Protein AF-A0A9P0L5I3-F1 (afdb_monomer_lite)

pLDDT: mean 86.25, std 12.91, range [35.81, 94.81]

Structure (mmCIF, N/CA/C/O backbone):
data_AF-A0A9P0L5I3-F1
#
_entry.id   AF-A0A9P0L5I3-F1
#
loop_
_atom_site.group_PDB
_atom_site.id
_atom_site.type_symbol
_atom_site.label_atom_id
_atom_site.label_alt_id
_atom_site.label_comp_id
_atom_site.label_asym_id
_atom_site.l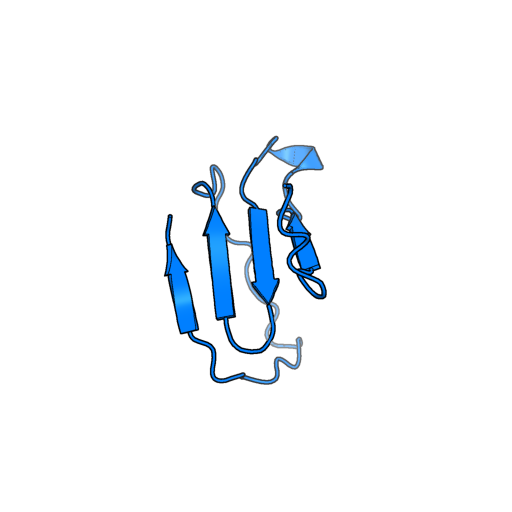abel_entity_id
_atom_site.label_seq_id
_atom_site.pdbx_PDB_ins_code
_atom_site.Cartn_x
_atom_site.Cartn_y
_atom_site.Cartn_z
_atom_site.occupancy
_atom_site.B_iso_or_equiv
_atom_site.auth_seq_id
_atom_site.auth_comp_id
_atom_site.auth_asym_id
_atom_site.auth_atom_id
_atom_site.pdbx_PDB_model_num
ATOM 1 N N . MET A 1 1 ? -19.105 21.813 -3.817 1.00 35.81 1 MET A N 1
ATOM 2 C CA . MET A 1 1 ? -18.938 21.244 -2.463 1.00 35.81 1 MET A CA 1
ATOM 3 C C . MET A 1 1 ? -18.069 20.002 -2.576 1.00 35.81 1 MET A C 1
ATOM 5 O O . MET A 1 1 ? -18.537 18.981 -3.059 1.00 35.81 1 MET A O 1
ATOM 9 N N . VAL A 1 2 ? -16.779 20.109 -2.255 1.00 46.19 2 VAL A N 1
ATOM 10 C CA . VAL A 1 2 ? -15.880 18.948 -2.237 1.00 46.19 2 VAL A CA 1
ATOM 11 C C . VAL A 1 2 ? -16.041 18.316 -0.864 1.00 46.19 2 VAL A C 1
ATOM 13 O O . VAL A 1 2 ? -15.614 18.903 0.123 1.00 46.19 2 VAL A O 1
ATOM 16 N N . LEU A 1 3 ? -16.698 17.158 -0.788 1.00 51.09 3 LEU A N 1
ATOM 17 C CA . LEU A 1 3 ? -16.707 16.352 0.429 1.00 51.09 3 LEU A CA 1
ATOM 18 C C . LEU A 1 3 ? -15.260 15.898 0.672 1.00 51.09 3 LEU A C 1
ATOM 20 O O . LEU A 1 3 ? -14.762 14.954 0.051 1.00 51.09 3 LEU A O 1
ATOM 24 N N . GLN A 1 4 ? -14.535 16.644 1.504 1.00 53.06 4 GLN A N 1
ATOM 25 C CA . GLN A 1 4 ? -13.287 16.187 2.094 1.00 53.06 4 GLN A CA 1
ATOM 26 C C . GLN A 1 4 ? -13.652 14.978 2.953 1.00 53.06 4 GLN A C 1
ATOM 28 O O . GLN A 1 4 ? -14.172 15.129 4.045 1.00 53.06 4 GLN A O 1
ATOM 33 N N . ASP A 1 5 ? -13.441 13.767 2.437 1.00 58.50 5 ASP A N 1
ATOM 34 C CA . ASP A 1 5 ? -13.422 12.549 3.251 1.00 58.50 5 ASP A CA 1
ATOM 35 C C . ASP A 1 5 ? -12.348 12.743 4.336 1.00 58.50 5 ASP A C 1
ATOM 37 O O . ASP A 1 5 ? -11.152 12.589 4.071 1.00 58.50 5 ASP A O 1
ATOM 41 N N . GLU A 1 6 ? -12.768 13.167 5.528 1.00 61.50 6 GLU A N 1
ATOM 42 C CA . GLU A 1 6 ? -11.915 13.821 6.531 1.00 61.50 6 GLU A CA 1
ATOM 43 C C . GLU A 1 6 ? -10.795 12.928 7.094 1.00 61.50 6 GLU A C 1
ATOM 45 O O . GLU A 1 6 ? -9.912 13.420 7.790 1.00 61.50 6 GLU A O 1
ATOM 50 N N . LYS A 1 7 ? -10.766 11.621 6.785 1.00 68.06 7 LYS A N 1
ATOM 51 C CA . LYS A 1 7 ? -9.712 10.686 7.235 1.00 68.06 7 LYS A CA 1
ATOM 52 C C . LYS A 1 7 ? -9.377 9.600 6.207 1.00 68.06 7 LYS A C 1
ATOM 54 O O . LYS A 1 7 ? -9.297 8.421 6.554 1.00 68.06 7 LYS A O 1
ATOM 59 N N . LYS A 1 8 ? -9.203 9.968 4.933 1.00 83.56 8 LYS A N 1
ATOM 60 C CA . LYS A 1 8 ? -8.683 9.033 3.917 1.00 83.56 8 LYS A CA 1
ATOM 61 C C . LYS A 1 8 ? -7.153 9.040 3.889 1.00 83.56 8 LYS A C 1
ATOM 63 O O . LYS A 1 8 ? -6.535 10.061 3.594 1.00 83.56 8 LYS A O 1
ATOM 68 N N . THR A 1 9 ? -6.526 7.890 4.113 1.00 91.12 9 THR A N 1
ATOM 69 C CA . THR A 1 9 ? -5.086 7.716 3.865 1.00 91.12 9 THR A CA 1
ATOM 70 C C . THR A 1 9 ? -4.894 7.116 2.480 1.00 91.12 9 THR A C 1
ATOM 72 O O . THR A 1 9 ? -5.476 6.082 2.155 1.00 91.12 9 THR A O 1
ATOM 75 N N . LYS A 1 10 ? -4.088 7.770 1.643 1.00 92.25 10 LYS A N 1
ATOM 76 C CA . LYS A 1 10 ? -3.731 7.283 0.306 1.00 92.25 10 LYS A CA 1
ATOM 77 C C . LYS A 1 10 ? -2.408 6.528 0.384 1.00 92.25 10 LYS A C 1
ATOM 79 O O . LYS A 1 10 ? -1.399 7.114 0.763 1.00 92.25 10 LYS A O 1
ATOM 84 N N . TRP A 1 11 ? -2.393 5.282 -0.068 1.00 93.50 11 TRP A N 1
ATOM 85 C CA . TRP A 1 11 ? -1.177 4.487 -0.196 1.00 93.50 11 TRP A CA 1
ATOM 86 C C . TRP A 1 11 ? -0.918 4.181 -1.664 1.00 93.50 11 TRP A C 1
ATOM 88 O O . TRP A 1 11 ? -1.808 3.764 -2.404 1.00 93.50 11 TRP A O 1
ATOM 98 N N . ARG A 1 12 ? 0.318 4.406 -2.096 1.00 93.88 12 ARG A N 1
ATOM 99 C CA . ARG A 1 12 ? 0.775 4.137 -3.459 1.00 93.88 12 ARG A CA 1
ATOM 100 C C . ARG A 1 12 ? 1.566 2.840 -3.471 1.00 93.88 12 ARG A C 1
ATOM 102 O O . ARG A 1 12 ? 2.278 2.543 -2.515 1.00 93.88 12 ARG A O 1
ATOM 109 N N . CYS A 1 13 ? 1.470 2.096 -4.567 1.00 94.38 13 CYS A N 1
ATOM 110 C CA . CYS A 1 13 ? 2.271 0.900 -4.745 1.00 94.38 13 CYS A CA 1
ATOM 111 C C . CYS A 1 13 ? 3.775 1.181 -4.557 1.00 94.38 13 CYS A C 1
ATOM 113 O O . CYS A 1 13 ? 4.336 2.085 -5.178 1.00 94.38 13 CYS A O 1
ATOM 115 N N . VAL A 1 14 ? 4.444 0.350 -3.751 1.00 92.94 14 VAL A N 1
ATOM 116 C CA . VAL A 1 14 ? 5.893 0.433 -3.493 1.00 92.94 14 VAL A CA 1
ATOM 117 C C . VAL A 1 14 ? 6.742 0.278 -4.762 1.00 92.94 14 VAL A C 1
ATOM 119 O O . VAL A 1 14 ? 7.863 0.771 -4.832 1.00 92.94 14 VAL A O 1
ATOM 122 N N 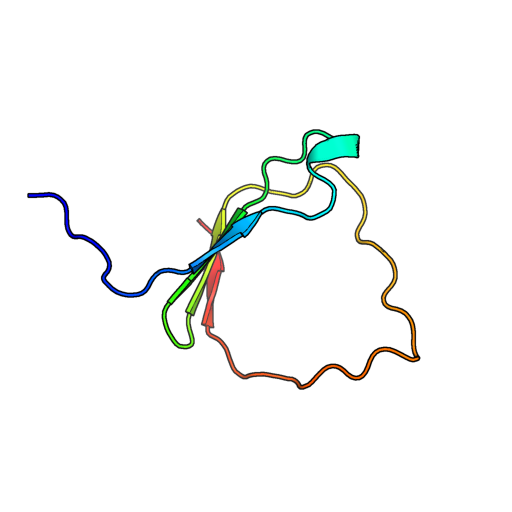. SER A 1 15 ? 6.218 -0.400 -5.785 1.00 92.94 15 SER A N 1
ATOM 123 C CA . SER A 1 15 ? 6.919 -0.622 -7.052 1.00 92.94 15 SER A CA 1
ATOM 124 C C . SER A 1 15 ? 6.746 0.528 -8.048 1.00 92.94 15 SER A C 1
ATOM 126 O O . SER A 1 15 ? 7.281 0.425 -9.153 1.00 92.94 15 SER A O 1
ATOM 128 N N . TYR A 1 16 ? 6.034 1.611 -7.695 1.00 92.56 16 TYR A N 1
ATOM 129 C CA . TYR A 1 16 ? 5.790 2.748 -8.593 1.00 92.56 16 TYR A CA 1
ATOM 130 C C . TYR A 1 16 ? 7.086 3.287 -9.207 1.00 92.56 16 TYR A C 1
ATOM 132 O O . TYR A 1 16 ? 7.145 3.479 -10.415 1.00 92.56 16 TYR A O 1
ATOM 140 N N . GLU A 1 17 ? 8.151 3.456 -8.421 1.00 92.38 17 GLU A N 1
ATOM 141 C CA . GLU A 1 17 ? 9.393 4.043 -8.940 1.00 92.38 17 GLU A CA 1
ATOM 142 C C . GLU A 1 17 ? 10.033 3.192 -10.050 1.00 92.38 17 GLU A C 1
ATOM 144 O O . GLU A 1 17 ? 10.436 3.736 -11.081 1.00 92.38 17 GLU A O 1
ATOM 149 N N . LYS A 1 18 ? 10.032 1.860 -9.883 1.00 93.00 18 LYS A N 1
ATOM 150 C CA . LYS A 1 18 ? 10.657 0.901 -10.812 1.00 93.00 18 LYS A CA 1
ATOM 151 C C . LYS A 1 18 ? 9.768 0.515 -11.996 1.00 93.00 18 LYS A C 1
ATOM 153 O O . LYS A 1 18 ? 10.258 0.355 -13.102 1.00 93.00 18 LYS A O 1
ATOM 158 N N . THR A 1 19 ? 8.469 0.341 -11.763 1.00 93.06 19 THR A N 1
ATOM 159 C CA . THR A 1 19 ? 7.522 -0.252 -12.738 1.00 93.06 19 THR A CA 1
ATOM 160 C C . THR A 1 19 ? 6.489 0.744 -13.256 1.00 93.06 19 THR A C 1
ATOM 162 O O . THR A 1 19 ? 5.628 0.395 -14.061 1.00 93.06 19 THR A O 1
ATOM 165 N N . LYS A 1 20 ? 6.516 1.980 -12.740 1.00 93.94 20 LYS A N 1
ATOM 166 C CA . LYS A 1 20 ? 5.496 3.014 -12.971 1.00 93.94 20 LYS A CA 1
ATOM 167 C C . LYS A 1 20 ? 4.071 2.533 -12.655 1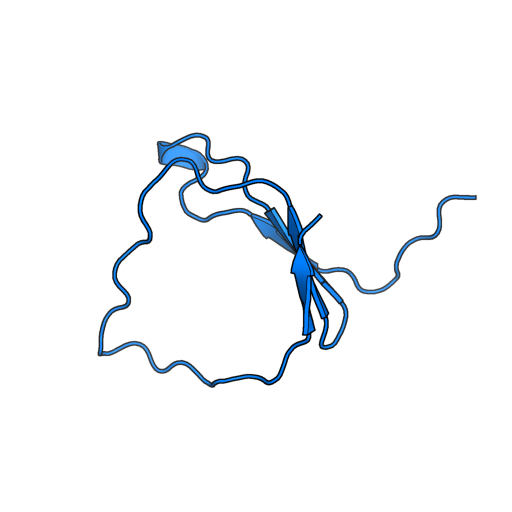.00 93.94 20 LYS A C 1
ATOM 169 O O . LYS A 1 20 ? 3.102 3.070 -13.184 1.00 93.94 20 LYS A O 1
ATOM 174 N N . CYS A 1 21 ? 3.946 1.550 -11.756 1.00 94.81 21 CYS A N 1
ATOM 175 C CA . CYS A 1 21 ? 2.681 0.989 -11.296 1.00 94.81 21 CYS A CA 1
ATOM 176 C C . CYS A 1 21 ? 1.810 2.046 -10.629 1.00 94.81 21 CYS A C 1
ATOM 178 O O . CYS A 1 21 ? 2.126 2.527 -9.541 1.00 94.81 21 CYS A O 1
ATOM 180 N N . ARG A 1 22 ? 0.688 2.378 -11.264 1.00 94.12 22 ARG A N 1
ATOM 181 C CA . ARG A 1 22 ? -0.223 3.426 -10.796 1.00 94.12 22 ARG A CA 1
ATOM 182 C C . ARG A 1 22 ? -1.256 2.929 -9.776 1.00 94.12 22 ARG A C 1
ATOM 184 O O . ARG A 1 22 ? -2.064 3.729 -9.319 1.00 94.12 22 ARG A O 1
ATOM 191 N N . SER A 1 23 ? -1.187 1.655 -9.373 1.00 94.19 23 SER A N 1
ATOM 192 C CA . SER A 1 23 ? -2.046 1.091 -8.325 1.00 94.19 23 SER A CA 1
ATOM 193 C C . SER A 1 23 ? -1.964 1.912 -7.035 1.00 94.19 23 SER A C 1
ATOM 195 O O . SER A 1 23 ? -0.877 2.216 -6.517 1.00 94.19 23 SER A O 1
ATOM 197 N N . VAL A 1 24 ? -3.137 2.285 -6.531 1.00 94.00 24 VAL A N 1
ATOM 198 C CA . VAL A 1 24 ? -3.315 3.106 -5.336 1.00 94.00 24 VAL A CA 1
ATOM 199 C C . VAL A 1 24 ? -4.446 2.518 -4.509 1.00 94.00 24 VAL A C 1
ATOM 201 O O . VAL A 1 24 ? -5.499 2.160 -5.032 1.00 94.00 24 VAL A O 1
ATOM 204 N N . ILE A 1 25 ? -4.260 2.494 -3.194 1.00 94.00 25 ILE A N 1
ATOM 205 C CA . ILE A 1 25 ? -5.323 2.170 -2.247 1.00 94.00 25 ILE A CA 1
ATOM 206 C C . ILE A 1 25 ? -5.655 3.391 -1.390 1.00 94.00 25 ILE A C 1
ATOM 208 O O . ILE A 1 25 ? -4.790 4.202 -1.054 1.00 94.00 25 ILE A O 1
ATOM 212 N N . TYR A 1 26 ? -6.920 3.513 -1.024 1.00 92.56 26 TYR A N 1
ATOM 213 C CA . TYR A 1 26 ? -7.409 4.496 -0.071 1.00 92.56 26 TYR A CA 1
ATOM 214 C C . TYR A 1 26 ? -7.975 3.755 1.129 1.00 92.56 26 TYR A C 1
ATOM 216 O O . TYR A 1 26 ? -8.846 2.901 0.976 1.00 92.56 26 TYR A O 1
ATOM 224 N N . THR A 1 27 ? -7.488 4.071 2.320 1.00 92.50 27 THR A N 1
ATOM 225 C CA . THR A 1 27 ? -7.987 3.485 3.561 1.00 92.50 27 THR A CA 1
ATOM 226 C C . THR A 1 27 ? -8.766 4.530 4.341 1.00 92.50 27 THR A C 1
ATOM 228 O O . THR A 1 27 ? -8.241 5.611 4.610 1.00 92.50 27 THR A O 1
ATOM 231 N N . THR A 1 28 ? -9.992 4.188 4.727 1.00 91.00 28 THR A N 1
ATOM 232 C CA . THR A 1 28 ? -10.858 5.027 5.565 1.00 91.00 28 THR A CA 1
ATOM 233 C C . THR A 1 28 ? -11.507 4.129 6.618 1.00 91.00 28 THR A C 1
ATOM 235 O O . THR A 1 28 ? -12.384 3.317 6.308 1.00 91.00 28 THR A O 1
ATOM 238 N N . GLY A 1 29 ? -11.049 4.222 7.871 1.00 87.88 29 GLY A N 1
ATOM 239 C CA . GLY A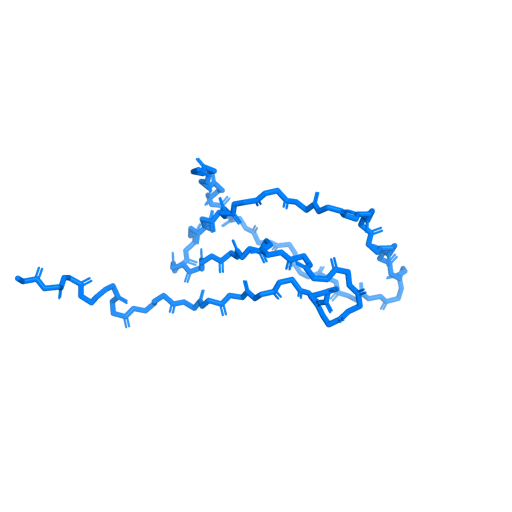 1 29 ? -11.469 3.312 8.944 1.00 87.88 29 GLY A CA 1
ATOM 240 C C . GLY A 1 29 ? -11.168 1.846 8.603 1.00 87.88 29 GLY A C 1
ATOM 241 O O . GLY A 1 29 ? -10.033 1.500 8.295 1.00 87.88 29 GLY A O 1
ATOM 242 N N . LYS A 1 30 ? -12.195 0.984 8.613 1.00 89.50 30 LYS A N 1
ATOM 243 C CA . LYS A 1 30 ? -12.098 -0.443 8.235 1.00 89.50 30 LYS A CA 1
ATOM 244 C C . LYS A 1 30 ? -12.396 -0.710 6.753 1.00 89.50 30 LYS A C 1
ATOM 246 O O . LYS A 1 30 ? -12.725 -1.836 6.387 1.00 89.50 30 LYS A O 1
ATOM 251 N N . LYS A 1 31 ? -12.358 0.312 5.894 1.00 91.00 31 LYS A N 1
ATOM 252 C CA . LYS A 1 31 ? -12.595 0.177 4.449 1.00 91.00 31 LYS A CA 1
ATOM 253 C C . LYS A 1 31 ? -11.299 0.407 3.686 1.00 91.00 31 LYS A C 1
ATOM 255 O O . LYS A 1 31 ? -10.605 1.390 3.934 1.00 91.00 31 LYS A O 1
ATOM 260 N N . VAL A 1 32 ? -11.019 -0.472 2.731 1.00 92.50 32 VAL A N 1
ATOM 261 C CA . VAL A 1 32 ? -9.897 -0.349 1.797 1.00 92.50 32 VAL A CA 1
ATOM 262 C C . VAL A 1 32 ? -10.478 -0.257 0.395 1.00 92.50 32 VAL A C 1
ATOM 264 O O . VAL A 1 32 ? -11.061 -1.221 -0.091 1.00 92.50 32 VAL A O 1
ATOM 267 N N . ASN A 1 33 ? -10.360 0.902 -0.244 1.00 92.69 33 ASN A N 1
ATOM 268 C CA . ASN A 1 33 ? -10.728 1.091 -1.641 1.00 92.69 33 ASN A CA 1
ATOM 269 C C . ASN A 1 33 ? -9.483 0.911 -2.514 1.00 92.69 33 ASN A C 1
ATOM 271 O O . ASN A 1 33 ? -8.548 1.707 -2.425 1.00 92.69 33 ASN A O 1
ATOM 275 N N . CYS A 1 34 ? -9.472 -0.129 -3.337 1.00 91.81 34 CYS A N 1
ATOM 276 C CA . CYS A 1 34 ? -8.401 -0.388 -4.286 1.00 91.81 34 CYS A CA 1
ATOM 277 C C . CYS A 1 34 ? -8.762 0.218 -5.640 1.00 91.81 34 CYS A C 1
ATOM 279 O O . CYS A 1 34 ? -9.782 -0.150 -6.223 1.00 91.81 34 CYS A O 1
ATOM 281 N N . ARG A 1 35 ? -7.899 1.103 -6.149 1.00 91.06 35 ARG A N 1
ATOM 282 C CA . ARG A 1 35 ? -8.014 1.690 -7.483 1.00 91.06 35 ARG A CA 1
ATOM 283 C C . ARG A 1 35 ? -6.857 1.248 -8.361 1.00 91.06 35 ARG A C 1
ATOM 285 O O . ARG A 1 35 ? -5.697 1.381 -7.970 1.00 91.06 35 ARG A O 1
ATOM 292 N N . GLN A 1 36 ? -7.205 0.868 -9.588 1.00 89.19 36 GLN A N 1
ATOM 293 C CA . GLN A 1 36 ? -6.286 0.393 -10.624 1.00 89.19 36 GLN A CA 1
ATOM 294 C C . GLN A 1 36 ? -5.612 -0.939 -10.267 1.00 89.19 36 GLN A C 1
ATOM 296 O O . GLN A 1 36 ? -5.413 -1.294 -9.106 1.00 89.19 36 GLN A O 1
ATOM 301 N N . THR A 1 37 ? -5.281 -1.710 -11.295 1.00 92.00 37 THR A N 1
ATOM 302 C CA . THR A 1 37 ? -4.614 -3.003 -11.149 1.00 92.00 37 THR A CA 1
ATOM 303 C C . THR A 1 37 ? -3.096 -2.827 -11.095 1.00 92.00 37 THR A C 1
ATOM 305 O O . THR A 1 37 ? -2.538 -1.836 -11.575 1.00 92.00 37 THR A O 1
ATOM 308 N N . HIS A 1 38 ? -2.407 -3.787 -10.477 1.00 93.06 38 HIS A N 1
ATOM 309 C CA . HIS A 1 38 ? -0.948 -3.834 -10.524 1.00 93.06 38 HIS A CA 1
ATOM 310 C C . HIS A 1 38 ? -0.487 -4.304 -11.906 1.00 93.06 38 HIS A C 1
ATOM 312 O O . HIS A 1 38 ? -1.041 -5.251 -12.454 1.00 93.06 38 HIS A O 1
ATOM 318 N N . ASN A 1 39 ? 0.555 -3.672 -12.442 1.00 94.69 39 ASN A N 1
ATOM 319 C CA . ASN A 1 39 ? 1.204 -4.061 -13.700 1.00 94.69 39 ASN A CA 1
ATOM 320 C C . ASN A 1 39 ? 2.480 -4.900 -13.482 1.00 94.69 39 ASN A C 1
ATOM 322 O O . ASN A 1 39 ? 3.294 -5.045 -14.387 1.00 94.69 39 ASN A O 1
ATOM 326 N N . HIS A 1 40 ? 2.687 -5.402 -12.266 1.00 92.81 40 HIS A N 1
ATOM 327 C CA . HIS A 1 40 ? 3.851 -6.189 -11.874 1.00 92.81 40 HIS A CA 1
ATOM 328 C C . HIS A 1 40 ? 3.42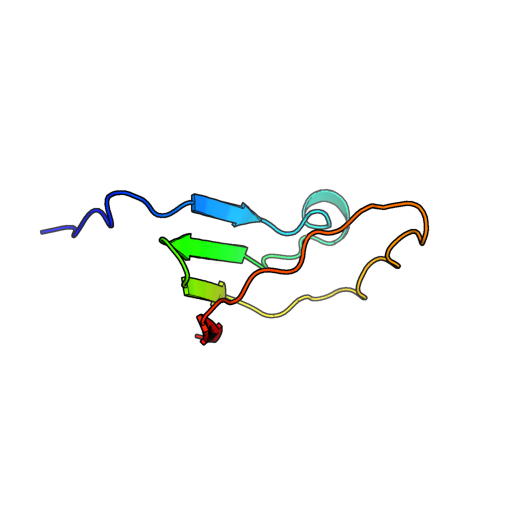4 -7.299 -10.916 1.00 92.81 40 HIS A C 1
ATOM 330 O O . HIS A 1 40 ? 2.371 -7.221 -10.279 1.00 92.81 40 HIS A O 1
ATOM 336 N N . GLN A 1 41 ? 4.276 -8.308 -10.768 1.00 92.25 41 GLN A N 1
ATOM 337 C CA . GLN A 1 41 ? 4.058 -9.384 -9.808 1.00 92.25 41 GLN A CA 1
ATOM 338 C C . GLN A 1 41 ? 4.175 -8.879 -8.364 1.00 92.25 41 GLN A C 1
ATOM 340 O O . GLN A 1 41 ? 4.913 -7.930 -8.069 1.00 92.25 41 GLN A O 1
ATOM 345 N N . ALA A 1 42 ? 3.423 -9.503 -7.458 1.00 89.88 42 ALA A N 1
ATOM 346 C CA . ALA A 1 42 ? 3.514 -9.212 -6.034 1.00 89.88 42 ALA A CA 1
ATOM 347 C C . ALA A 1 42 ? 4.923 -9.537 -5.524 1.00 89.88 42 ALA A C 1
ATOM 349 O O . ALA A 1 42 ? 5.521 -10.538 -5.919 1.00 89.88 42 ALA A O 1
ATOM 350 N N . LYS A 1 43 ? 5.457 -8.687 -4.641 1.00 88.19 43 LYS A N 1
ATOM 351 C CA . LYS A 1 43 ? 6.702 -9.021 -3.950 1.00 88.19 43 LYS A CA 1
ATOM 352 C C . LYS A 1 43 ? 6.432 -10.188 -2.993 1.00 88.19 43 LYS A C 1
ATOM 354 O O . LYS A 1 43 ? 5.397 -10.151 -2.321 1.00 88.19 43 LYS A O 1
ATOM 359 N N . PRO A 1 44 ? 7.327 -11.186 -2.918 1.00 88.12 44 PRO A N 1
ATOM 360 C CA . PRO A 1 44 ? 7.218 -12.227 -1.909 1.00 88.12 44 PRO A CA 1
ATOM 361 C C . PRO A 1 44 ? 7.266 -11.583 -0.521 1.00 88.12 44 PRO A C 1
ATOM 363 O O . PRO A 1 44 ? 8.009 -10.627 -0.296 1.00 88.12 44 PRO A O 1
ATOM 366 N N . ILE A 1 45 ? 6.423 -12.073 0.383 1.00 86.94 45 ILE A N 1
ATOM 367 C CA . ILE A 1 45 ? 6.411 -11.644 1.780 1.00 86.94 45 ILE A CA 1
ATOM 368 C C . ILE A 1 45 ? 7.479 -12.466 2.495 1.00 86.94 45 ILE A C 1
ATOM 370 O O . ILE A 1 45 ? 7.436 -13.696 2.449 1.00 86.94 45 ILE A O 1
ATOM 374 N N . ASP A 1 46 ? 8.431 -11.800 3.144 1.00 88.31 46 ASP A N 1
ATOM 375 C CA . ASP A 1 46 ? 9.439 -12.487 3.941 1.00 88.31 46 ASP A CA 1
ATOM 376 C C . ASP A 1 46 ? 8.772 -13.199 5.133 1.00 88.31 46 ASP A C 1
ATOM 378 O O . ASP A 1 46 ? 8.034 -12.559 5.887 1.00 88.31 46 ASP A O 1
ATOM 382 N N . PRO A 1 47 ? 9.065 -14.489 5.392 1.00 83.56 47 PRO A N 1
ATOM 383 C CA . PRO A 1 47 ? 8.478 -15.230 6.516 1.00 83.56 47 PRO A CA 1
ATOM 384 C C . PRO A 1 47 ? 8.788 -14.620 7.890 1.00 83.56 47 PRO A C 1
ATOM 386 O O . PRO A 1 47 ? 8.124 -14.917 8.877 1.00 83.56 47 PRO A O 1
ATOM 389 N N . LYS A 1 48 ? 9.822 -13.776 7.961 1.00 88.00 48 LYS A N 1
ATOM 390 C CA . LYS A 1 48 ? 10.244 -13.068 9.174 1.00 88.00 48 LYS A CA 1
ATOM 391 C C . LYS A 1 48 ? 9.419 -11.806 9.444 1.00 88.00 48 LYS A C 1
ATOM 393 O O . LYS A 1 48 ? 9.547 -11.221 10.516 1.00 88.00 48 LYS A O 1
ATOM 398 N N . THR A 1 49 ? 8.611 -11.345 8.488 1.00 86.81 49 THR A N 1
ATOM 399 C CA . THR A 1 49 ? 7.760 -10.170 8.685 1.00 86.81 49 THR A CA 1
ATOM 400 C C . THR A 1 49 ? 6.550 -10.545 9.532 1.00 86.81 49 THR A C 1
ATOM 402 O O . THR A 1 49 ? 5.690 -11.315 9.109 1.00 86.81 49 THR A O 1
ATOM 405 N N . ILE A 1 50 ? 6.456 -9.963 10.726 1.00 87.75 50 ILE A N 1
ATOM 406 C CA . ILE A 1 50 ? 5.286 -10.122 11.590 1.00 87.75 50 ILE A CA 1
ATOM 407 C C . ILE A 1 50 ? 4.160 -9.248 11.027 1.00 87.75 50 ILE A C 1
ATOM 409 O O . ILE A 1 50 ? 4.202 -8.021 11.125 1.00 87.75 50 ILE A O 1
ATOM 413 N N . LEU A 1 51 ? 3.157 -9.879 10.419 1.00 87.44 51 LEU A N 1
ATOM 414 C CA . LEU A 1 51 ? 1.952 -9.214 9.929 1.00 87.44 51 LEU A CA 1
ATOM 415 C C . LEU A 1 51 ? 0.796 -9.461 10.901 1.00 87.44 51 LEU A C 1
ATOM 417 O O . LEU A 1 51 ? 0.489 -10.605 11.228 1.00 87.44 51 LEU A O 1
ATOM 421 N N . VAL A 1 52 ? 0.129 -8.389 11.335 1.00 89.50 52 VAL A N 1
ATOM 422 C CA . VAL A 1 52 ? -1.083 -8.481 12.161 1.00 89.50 52 VAL A CA 1
ATOM 423 C C . VAL A 1 52 ? -2.309 -8.454 11.241 1.00 89.50 52 VAL A C 1
ATOM 425 O O . VAL A 1 52 ? -2.547 -7.427 10.596 1.00 89.50 52 VAL A O 1
ATOM 428 N N . PRO A 1 53 ? -3.095 -9.542 11.145 1.00 87.88 53 PRO A N 1
ATOM 429 C CA . PRO A 1 53 ? -4.287 -9.562 10.307 1.00 87.88 53 PRO A CA 1
ATOM 430 C C . PRO A 1 53 ? -5.350 -8.597 10.844 1.00 87.88 53 PRO A C 1
ATOM 432 O O . PRO A 1 53 ? -5.560 -8.477 12.050 1.00 87.88 53 PRO A O 1
ATOM 435 N N . GLN A 1 54 ? -6.039 -7.907 9.934 1.00 89.38 54 GLN A N 1
ATOM 436 C CA . GLN A 1 54 ? -7.087 -6.938 10.255 1.00 89.38 54 GLN A CA 1
ATOM 437 C C . GLN A 1 54 ? -8.337 -7.215 9.422 1.00 89.38 54 GLN A C 1
ATOM 439 O O . GLN A 1 54 ? -8.262 -7.384 8.203 1.00 89.38 54 GLN A O 1
ATOM 444 N N . TYR A 1 55 ? -9.502 -7.215 10.071 1.00 92.31 55 TYR A N 1
ATOM 445 C CA . TYR A 1 55 ? -10.787 -7.370 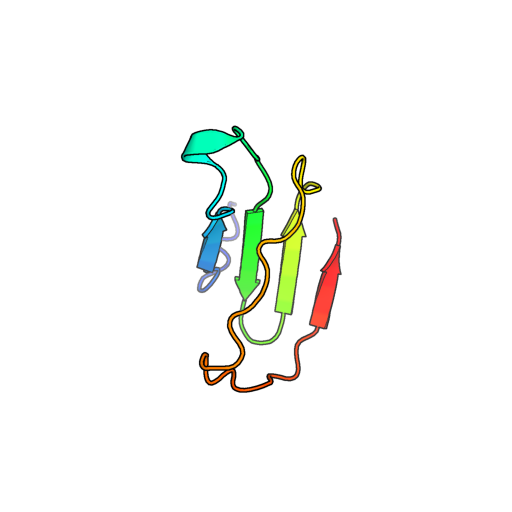9.392 1.00 92.31 55 TYR A CA 1
ATOM 446 C C . TYR A 1 55 ? -11.196 -6.059 8.725 1.00 92.31 55 TYR A C 1
ATOM 448 O O . TYR A 1 55 ? -11.551 -5.081 9.391 1.00 92.31 55 TYR A O 1
ATOM 456 N N . VAL A 1 56 ? -11.161 -6.053 7.394 1.00 91.06 56 VAL A N 1
ATOM 457 C CA . VAL A 1 56 ? -11.463 -4.878 6.575 1.00 91.06 56 VAL A CA 1
ATOM 458 C C . VAL A 1 56 ? -12.424 -5.217 5.440 1.00 91.06 56 VAL A C 1
ATOM 460 O O . VAL A 1 56 ? -12.421 -6.319 4.897 1.00 91.06 56 VAL A O 1
ATOM 463 N N . LYS A 1 57 ? -13.238 -4.237 5.044 1.00 93.06 57 LYS A N 1
ATOM 464 C CA . LYS A 1 57 ? -14.070 -4.305 3.843 1.00 93.06 57 LYS A CA 1
ATOM 465 C C . LYS A 1 57 ? -13.262 -3.810 2.649 1.00 93.06 57 LYS A C 1
ATOM 467 O O . LYS A 1 57 ? -12.958 -2.619 2.562 1.00 93.06 57 LYS A O 1
ATOM 472 N N . ILE A 1 58 ? -12.946 -4.712 1.725 1.00 90.69 58 ILE A N 1
ATOM 473 C CA . ILE A 1 58 ? -12.292 -4.361 0.463 1.00 90.69 58 ILE A CA 1
ATOM 474 C C . ILE A 1 58 ? -13.362 -3.922 -0.537 1.00 90.69 58 ILE A C 1
ATOM 476 O O . ILE A 1 58 ? -14.310 -4.652 -0.815 1.00 90.69 58 ILE A O 1
ATOM 480 N N . VAL A 1 59 ? -13.195 -2.725 -1.081 1.00 89.31 59 VAL A N 1
ATOM 481 C CA . VAL A 1 59 ? -13.997 -2.171 -2.170 1.00 89.31 59 VAL A CA 1
ATOM 482 C C . VAL A 1 59 ? -13.078 -2.058 -3.379 1.00 89.31 59 VAL A C 1
ATOM 484 O O . VAL A 1 59 ? -11.998 -1.482 -3.279 1.00 89.31 59 VAL A O 1
ATOM 487 N N . ARG A 1 60 ? -13.474 -2.629 -4.515 1.00 85.12 60 ARG A N 1
ATOM 488 C CA . ARG A 1 60 ? -12.746 -2.495 -5.783 1.00 85.12 60 ARG A CA 1
ATOM 489 C C . ARG A 1 60 ? -13.574 -1.604 -6.700 1.00 85.12 60 ARG A C 1
ATOM 491 O O . ARG A 1 60 ? -14.787 -1.788 -6.772 1.00 85.12 60 ARG A O 1
ATOM 498 N N . SER A 1 61 ? -12.936 -0.599 -7.288 1.00 66.81 61 SER A N 1
ATOM 499 C CA . SER A 1 61 ? -13.561 0.422 -8.137 1.00 66.81 61 SER A CA 1
ATOM 500 C C . SER A 1 61 ? -12.880 0.477 -9.492 1.00 66.81 61 SER A C 1
ATOM 502 O O . SER A 1 61 ? -11.646 0.259 -9.528 1.00 66.81 61 SER A O 1
#

Foldseek 3Di:
DDPPLVDWDKDADPCCVPQVFRWIWIDDPQEIETEDDGPDDDDDDDPPDDDDDDRHHYHYD

Secondary structure (DSSP, 8-state):
-----TTPEEEE-TTHHHH----EEEEETTEEEEES--SSPPPPPPTT--------EEEE-

Sequence (61 aa):
MVLQDEKKTKWRCVSYEKTKCRSVIYTTGKKVNCRQTHNHQAKPIDPKTILVPQYVKIVRS

InterPro domains:
  IPR007588 Zinc finger, FLYWCH-type [PF04500] (6-40)

Organism: Acanthoscelides obtectus (NCBI:txid200917)

Radius of gyration: 13.72 Å; chains: 1; bounding box: 30×36×26 Å